Protein AF-A0A7J2XXE3-F1 (afdb_monomer_lite)

Secondary structure (DSSP, 8-state):
-HHHHHHHS-EE-TTT--EEEEEEETTEEEETTT--EEE--SSSSS-HHHHHHHHHHHT-

Foldseek 3Di:
DVLVVLQQAFPQDPVPRDSAWHDDAQQWIAGPPPGDIDGAHRRHRHDPVNVVVVVVVVVD

Sequence (60 aa):
EFILQKSKRTYKCPYCGAHAVRRMRLGVWSCKKCGKVFTGGAWEPFTAVARGAELARETS

pLDDT: mean 82.86, std 11.66, range [51.44, 95.19]

Radius of gyration: 12.13 Å; chains: 1; bounding box: 23×34×26 Å

Structure (mmCIF, N/CA/C/O backbone):
data_AF-A0A7J2XXE3-F1
#
_entry.id   AF-A0A7J2XXE3-F1
#
loop_
_atom_site.group_PDB
_atom_site.id
_atom_site.type_symbol
_atom_site.label_atom_id
_atom_site.label_alt_id
_atom_site.label_comp_id
_atom_site.label_asym_id
_atom_site.label_entity_id
_atom_site.label_seq_id
_atom_site.pdbx_PDB_ins_code
_atom_site.Cartn_x
_atom_site.Cartn_y
_atom_site.Cartn_z
_atom_site.occupancy
_atom_site.B_iso_or_equiv
_atom_site.auth_seq_id
_atom_site.auth_comp_id
_atom_site.auth_asym_id
_atom_site.auth_atom_id
_atom_site.pdbx_PDB_model_num
ATOM 1 N N . GLU A 1 1 ? 10.961 -19.575 1.438 1.00 58.44 1 GLU A N 1
ATOM 2 C CA . GLU A 1 1 ? 9.776 -19.081 2.191 1.00 58.44 1 GLU A CA 1
ATOM 3 C C . GLU A 1 1 ? 9.492 -17.554 2.153 1.00 58.44 1 GLU A C 1
ATOM 5 O O . GLU A 1 1 ? 8.472 -17.124 2.686 1.00 58.44 1 GLU A O 1
ATOM 10 N N . PHE A 1 2 ? 10.290 -16.697 1.496 1.00 70.94 2 PHE A N 1
ATOM 11 C CA . PHE A 1 2 ? 10.170 -15.220 1.601 1.00 70.94 2 PHE A CA 1
ATOM 12 C C . PHE A 1 2 ? 8.881 -14.577 1.041 1.00 70.94 2 PHE A C 1
ATOM 14 O O . PHE A 1 2 ? 8.454 -13.515 1.498 1.00 70.94 2 PHE A O 1
ATOM 21 N N . ILE A 1 3 ? 8.230 -15.213 0.066 1.00 77.69 3 ILE A N 1
ATOM 22 C CA . ILE A 1 3 ? 7.021 -14.689 -0.597 1.00 77.69 3 ILE A CA 1
ATOM 23 C C . ILE A 1 3 ? 5.816 -14.640 0.365 1.00 77.69 3 ILE A C 1
ATOM 25 O O . ILE A 1 3 ? 5.008 -13.707 0.328 1.00 77.69 3 ILE A O 1
ATOM 29 N N . LEU A 1 4 ? 5.715 -15.610 1.281 1.00 76.44 4 LEU A N 1
ATOM 30 C CA . LEU A 1 4 ? 4.621 -15.694 2.252 1.00 76.44 4 LEU A CA 1
ATOM 31 C C . LEU A 1 4 ? 4.708 -14.582 3.303 1.00 76.44 4 LEU A C 1
ATOM 33 O O . LEU A 1 4 ? 3.677 -14.029 3.691 1.00 76.44 4 LEU A O 1
ATOM 37 N N . GLN A 1 5 ? 5.920 -14.206 3.717 1.00 76.56 5 GLN A N 1
ATOM 38 C CA . GLN A 1 5 ? 6.136 -13.128 4.683 1.00 76.56 5 GLN A CA 1
ATOM 39 C C . GLN A 1 5 ? 5.672 -11.774 4.134 1.00 76.56 5 GLN A C 1
ATOM 41 O O . GLN A 1 5 ? 4.999 -11.024 4.841 1.00 76.56 5 GLN A O 1
ATOM 46 N N . LYS A 1 6 ? 5.952 -11.492 2.853 1.00 78.44 6 LYS A N 1
ATOM 47 C CA . LYS A 1 6 ? 5.455 -10.291 2.164 1.00 78.44 6 LYS A CA 1
ATOM 48 C C . LYS A 1 6 ? 3.925 -10.244 2.173 1.00 78.44 6 LYS A C 1
ATOM 50 O O . LYS A 1 6 ? 3.337 -9.266 2.618 1.00 78.44 6 LYS A O 1
ATOM 55 N N . SER A 1 7 ? 3.278 -11.355 1.824 1.00 80.25 7 SER A N 1
ATOM 56 C CA . SER A 1 7 ? 1.813 -11.422 1.733 1.00 80.25 7 SER A CA 1
ATOM 57 C C . SER A 1 7 ? 1.061 -11.192 3.052 1.00 80.25 7 S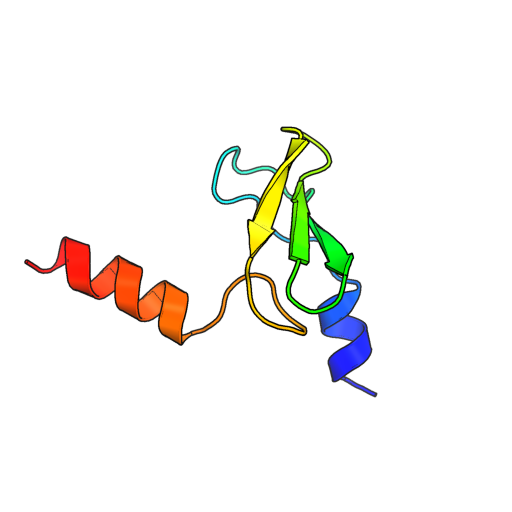ER A C 1
ATOM 59 O O . SER A 1 7 ? -0.078 -10.727 3.031 1.00 80.25 7 SER A O 1
ATOM 61 N N . LYS A 1 8 ? 1.686 -11.516 4.194 1.00 81.31 8 LYS A N 1
ATOM 62 C CA . LYS A 1 8 ? 1.097 -11.374 5.536 1.00 81.31 8 LYS A CA 1
ATOM 63 C C . LYS A 1 8 ? 1.337 -9.995 6.158 1.00 81.31 8 LYS A C 1
ATOM 65 O O . LYS A 1 8 ? 0.749 -9.689 7.195 1.00 81.31 8 LYS A O 1
ATOM 70 N N . ARG A 1 9 ? 2.194 -9.167 5.554 1.00 85.94 9 ARG A N 1
ATOM 71 C CA . ARG A 1 9 ? 2.524 -7.837 6.071 1.00 85.94 9 ARG A CA 1
ATOM 72 C C . ARG A 1 9 ? 1.329 -6.891 5.919 1.00 85.94 9 ARG A C 1
ATOM 74 O O . ARG A 1 9 ? 0.564 -6.972 4.960 1.00 85.94 9 ARG A O 1
ATOM 81 N N . THR A 1 10 ? 1.164 -5.982 6.873 1.00 88.88 10 THR A N 1
ATOM 82 C CA . THR A 1 10 ? 0.231 -4.856 6.759 1.00 88.88 10 THR A CA 1
ATOM 83 C C . THR A 1 10 ? 0.873 -3.718 5.979 1.00 88.88 10 THR A C 1
ATOM 85 O O . THR A 1 10 ? 2.018 -3.347 6.238 1.00 88.88 10 THR A O 1
ATOM 88 N N . TYR A 1 11 ? 0.120 -3.143 5.043 1.00 90.69 11 TYR A N 1
ATOM 89 C CA . TYR A 1 11 ? 0.599 -2.078 4.162 1.00 90.69 11 TYR A CA 1
ATOM 90 C C . TYR A 1 11 ? -0.121 -0.754 4.415 1.00 90.69 11 TYR A C 1
ATOM 92 O O . TYR A 1 11 ? -1.210 -0.710 5.004 1.00 90.69 11 TYR A O 1
ATOM 100 N N . LYS A 1 12 ? 0.507 0.335 3.962 1.00 92.19 12 LYS A N 1
ATOM 101 C CA . LYS A 1 12 ? -0.062 1.682 4.016 1.00 92.19 12 LYS A CA 1
ATOM 102 C C . LYS A 1 12 ? -1.185 1.795 2.993 1.00 92.19 12 LYS A C 1
ATOM 104 O O . LYS A 1 12 ? -1.021 1.402 1.843 1.00 92.19 12 LYS A O 1
ATOM 109 N N . CYS A 1 13 ? -2.331 2.308 3.420 1.00 92.12 13 CYS A N 1
ATOM 110 C CA . CYS A 1 13 ? -3.452 2.583 2.536 1.00 92.12 13 CYS A CA 1
ATOM 111 C C . CYS A 1 13 ? -3.152 3.833 1.702 1.00 92.12 13 CYS A C 1
ATOM 113 O O . CYS A 1 13 ? -2.845 4.866 2.300 1.00 92.12 13 CYS A O 1
ATOM 115 N N . PRO A 1 14 ? -3.295 3.786 0.366 1.00 87.44 14 PRO A N 1
ATOM 116 C CA . PRO A 1 14 ? -3.054 4.956 -0.474 1.00 87.44 14 PRO A CA 1
ATOM 117 C C . PRO A 1 14 ? -4.188 5.984 -0.338 1.00 87.44 14 PRO A C 1
ATOM 119 O O . PRO A 1 14 ? -4.002 7.156 -0.615 1.00 87.44 14 PRO A O 1
ATOM 122 N N . TYR A 1 15 ? -5.360 5.560 0.146 1.00 88.56 15 TYR A N 1
ATOM 123 C CA . TYR A 1 15 ? -6.540 6.418 0.239 1.00 88.56 15 TYR A CA 1
ATOM 124 C C . TYR A 1 15 ? -6.699 7.134 1.579 1.00 88.56 15 TYR A C 1
ATOM 126 O O . TYR A 1 15 ? -7.253 8.222 1.617 1.00 88.56 15 TYR A O 1
ATOM 134 N N . CYS A 1 16 ? -6.300 6.505 2.689 1.00 91.88 16 CYS A N 1
ATOM 135 C CA . CYS A 1 16 ? -6.467 7.080 4.031 1.00 91.88 16 CYS A CA 1
ATOM 136 C C . CYS A 1 16 ? -5.162 7.168 4.830 1.00 91.88 16 CYS A C 1
ATOM 138 O O . CYS A 1 16 ? -5.185 7.539 5.998 1.00 91.88 16 CYS A O 1
ATOM 140 N N . GLY A 1 17 ? -4.031 6.748 4.255 1.00 89.31 17 GLY A N 1
ATOM 141 C CA . GLY A 1 17 ? -2.717 6.796 4.902 1.00 89.31 17 GLY A CA 1
ATOM 142 C C . GLY A 1 17 ? -2.489 5.783 6.031 1.00 89.31 17 GLY A C 1
ATOM 143 O O . GLY A 1 17 ? -1.352 5.619 6.467 1.00 89.31 17 GLY A O 1
ATOM 144 N N . ALA A 1 18 ? -3.518 5.065 6.493 1.00 92.81 18 ALA A N 1
ATOM 145 C CA . ALA A 1 18 ? -3.398 4.123 7.606 1.00 92.81 18 ALA A CA 1
ATOM 146 C C . ALA A 1 18 ? -2.660 2.823 7.225 1.00 92.81 18 ALA A C 1
ATOM 148 O O . ALA A 1 18 ? -2.911 2.242 6.168 1.00 92.81 18 ALA A O 1
ATOM 149 N N . HIS A 1 19 ? -1.828 2.292 8.129 1.00 92.25 19 HIS A N 1
ATOM 150 C CA . HIS A 1 19 ? -1.197 0.965 8.012 1.00 92.25 19 HIS A CA 1
ATOM 151 C C . HIS A 1 19 ? -2.178 -0.175 8.340 1.00 92.25 19 HIS A C 1
ATOM 153 O O . HIS A 1 19 ? -2.040 -0.884 9.335 1.00 92.25 19 HIS A O 1
ATOM 159 N N . ALA A 1 20 ? -3.216 -0.327 7.518 1.00 93.88 20 ALA A N 1
ATOM 160 C CA . ALA A 1 20 ? -4.315 -1.263 7.765 1.00 93.88 20 ALA A CA 1
ATOM 161 C C . ALA A 1 20 ? -4.734 -2.074 6.528 1.00 93.88 20 ALA A C 1
ATOM 163 O O . ALA A 1 20 ? -5.787 -2.717 6.549 1.00 93.88 20 ALA A O 1
ATOM 164 N N . VAL A 1 21 ? -3.945 -2.039 5.450 1.00 93.81 21 VAL A N 1
ATOM 165 C CA . VAL A 1 21 ? -4.201 -2.840 4.246 1.00 93.81 21 VAL A CA 1
ATOM 166 C C . VAL A 1 21 ? -3.769 -4.281 4.482 1.00 93.81 21 VAL A C 1
ATOM 168 O O . VAL A 1 21 ? -2.647 -4.529 4.929 1.00 93.81 21 VAL A O 1
ATOM 171 N N . ARG A 1 22 ? -4.656 -5.225 4.166 1.00 92.12 22 ARG A N 1
ATOM 172 C CA . ARG A 1 22 ? -4.419 -6.668 4.244 1.00 92.12 22 ARG A CA 1
ATOM 173 C C . ARG A 1 22 ? -4.845 -7.350 2.948 1.00 92.12 22 ARG A C 1
ATOM 175 O O . ARG A 1 22 ? -5.726 -6.864 2.240 1.00 92.12 22 ARG A O 1
ATOM 182 N N . ARG A 1 23 ? -4.212 -8.482 2.646 1.00 91.44 23 ARG A N 1
ATOM 183 C CA . ARG A 1 23 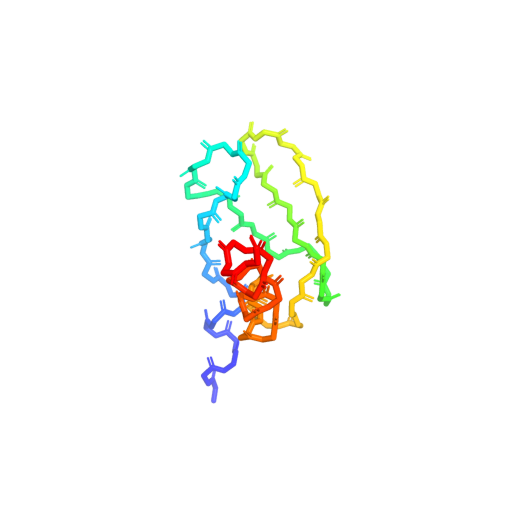? -4.570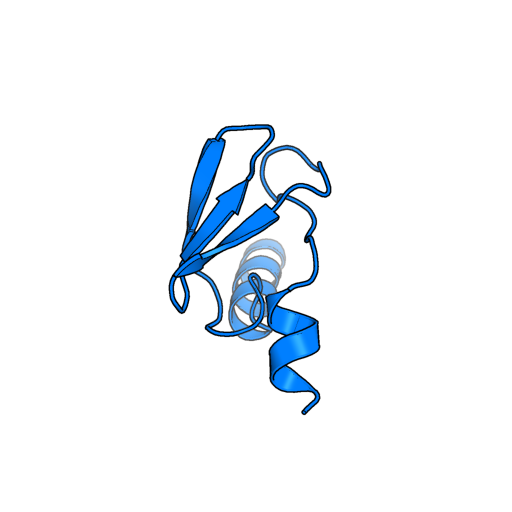 -9.307 1.493 1.00 91.44 23 ARG A CA 1
ATOM 184 C C . ARG A 1 23 ? -5.877 -10.044 1.767 1.00 91.44 23 ARG A C 1
ATOM 186 O O . ARG A 1 23 ? -6.031 -10.647 2.825 1.00 91.44 23 ARG A O 1
ATOM 193 N N . MET A 1 24 ? -6.787 -10.014 0.800 1.00 90.31 24 MET A N 1
ATOM 194 C CA . MET A 1 24 ? -8.085 -10.688 0.878 1.00 90.31 24 MET A CA 1
ATOM 195 C C . MET A 1 24 ? -8.117 -11.930 -0.025 1.00 90.31 24 MET A C 1
ATOM 197 O O . MET A 1 24 ? -8.495 -13.014 0.409 1.00 90.31 24 MET A O 1
ATOM 201 N N . ARG A 1 25 ? -7.640 -11.796 -1.269 1.00 89.38 25 ARG A N 1
ATOM 202 C CA . ARG A 1 25 ? -7.422 -12.888 -2.240 1.00 89.38 25 ARG A CA 1
ATOM 203 C C . ARG A 1 25 ? -6.093 -12.648 -2.967 1.00 89.38 25 ARG A C 1
ATOM 205 O O . ARG A 1 25 ? -5.400 -11.675 -2.686 1.00 89.38 25 ARG A O 1
ATOM 212 N N . LEU A 1 26 ? -5.687 -13.536 -3.875 1.00 89.56 26 LEU A N 1
ATOM 213 C CA . LEU A 1 26 ? -4.573 -13.248 -4.792 1.00 89.56 26 LEU A CA 1
ATOM 214 C C . LEU A 1 26 ? -4.876 -11.958 -5.569 1.00 89.56 26 LEU A C 1
ATOM 216 O O . LEU A 1 26 ? -5.92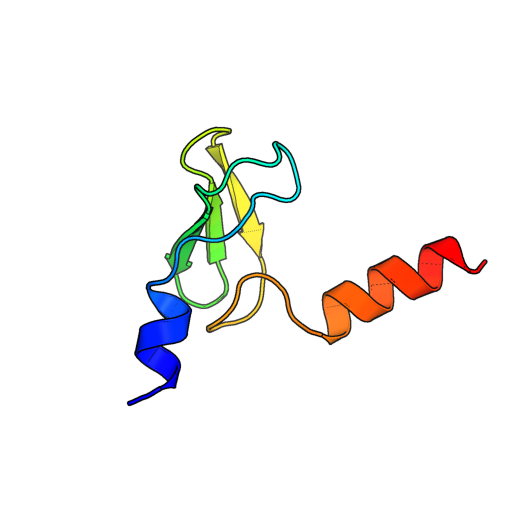6 -11.862 -6.191 1.00 89.56 26 LEU A O 1
ATOM 220 N N . GLY A 1 27 ? -3.994 -10.961 -5.479 1.00 89.12 27 GLY A N 1
ATOM 221 C CA . GLY A 1 27 ? -4.147 -9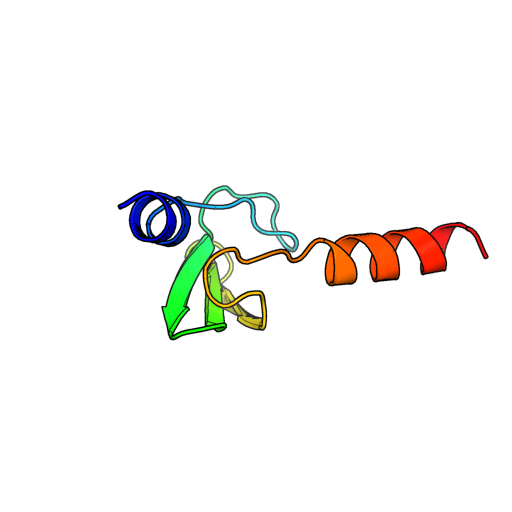.691 -6.200 1.00 89.12 27 GLY A CA 1
ATOM 222 C C . GLY A 1 27 ? -5.228 -8.745 -5.663 1.00 89.12 27 GLY A C 1
ATOM 223 O O . GLY A 1 27 ? -5.355 -7.641 -6.180 1.00 89.12 27 GLY A O 1
ATOM 224 N N . VAL A 1 28 ? -5.979 -9.123 -4.620 1.00 92.31 28 VAL A N 1
ATOM 225 C CA . VAL A 1 28 ? -7.051 -8.292 -4.041 1.00 92.31 28 VAL A CA 1
ATOM 226 C C . VAL A 1 28 ? -6.704 -7.900 -2.613 1.00 92.31 28 VAL A C 1
ATOM 228 O O . VAL A 1 28 ? -6.462 -8.759 -1.756 1.00 92.31 28 VAL A O 1
ATOM 231 N N . TRP A 1 29 ? -6.734 -6.596 -2.351 1.00 92.88 29 TRP A N 1
ATOM 232 C CA . TRP A 1 29 ? -6.315 -5.982 -1.097 1.00 92.88 29 TRP A CA 1
ATOM 233 C C . TRP A 1 29 ? -7.431 -5.121 -0.521 1.00 92.88 29 TRP A C 1
ATOM 235 O O . TRP A 1 29 ? -8.142 -4.444 -1.258 1.00 92.88 29 TRP A O 1
ATOM 245 N N . SER A 1 30 ? -7.591 -5.141 0.802 1.00 94.81 30 SER A N 1
ATOM 246 C CA . SER A 1 30 ? -8.615 -4.358 1.493 1.00 94.81 30 SER A CA 1
ATOM 247 C C . SER A 1 30 ? -8.045 -3.608 2.691 1.00 94.81 30 SER A C 1
ATOM 249 O O . SER A 1 30 ? -7.225 -4.124 3.457 1.00 94.81 30 SER A O 1
ATOM 251 N N . CYS A 1 31 ? -8.468 -2.355 2.860 1.00 95.19 31 CYS A N 1
ATOM 252 C CA . CYS A 1 31 ? -8.125 -1.552 4.025 1.00 95.19 31 CYS A CA 1
ATOM 253 C C . CYS A 1 31 ? -9.165 -1.749 5.129 1.00 95.19 31 CYS A C 1
ATOM 255 O O . CYS A 1 31 ? -10.321 -1.368 4.965 1.00 95.19 31 CYS A O 1
ATOM 257 N N . LYS A 1 32 ? -8.751 -2.244 6.302 1.00 93.75 32 LYS A N 1
ATOM 258 C CA . LYS A 1 32 ? -9.672 -2.390 7.444 1.00 93.75 32 LYS A CA 1
ATOM 259 C C . LYS A 1 32 ? -10.136 -1.064 8.061 1.00 93.75 32 LYS A C 1
ATOM 261 O O . LYS A 1 32 ? -11.081 -1.076 8.835 1.00 93.75 32 LYS A O 1
ATOM 266 N N . LYS A 1 33 ? -9.463 0.058 7.776 1.00 93.00 33 LYS A N 1
ATOM 267 C CA . LYS A 1 33 ? -9.807 1.372 8.350 1.00 93.00 33 LYS A CA 1
ATOM 268 C C . LYS A 1 33 ? -10.843 2.127 7.522 1.00 93.00 33 LYS A C 1
ATOM 270 O O . LYS A 1 33 ? -11.820 2.589 8.087 1.00 93.00 33 LYS A O 1
ATOM 275 N N . CYS A 1 34 ? -10.634 2.253 6.211 1.00 94.69 34 CYS A N 1
ATOM 276 C CA . CYS A 1 34 ? -11.560 2.976 5.330 1.00 94.69 34 CYS A CA 1
ATOM 277 C C . CYS A 1 34 ? -12.466 2.062 4.490 1.00 94.69 34 CYS A C 1
ATOM 279 O O . CYS A 1 34 ? -13.262 2.563 3.708 1.00 94.69 34 CYS A O 1
ATOM 281 N N . GLY A 1 35 ? -12.314 0.737 4.584 1.00 93.31 35 GLY A N 1
ATOM 282 C CA . GLY A 1 35 ? -13.149 -0.236 3.869 1.00 93.31 35 GLY A CA 1
ATOM 283 C C . GLY A 1 35 ? -12.859 -0.379 2.373 1.00 93.31 35 GLY A C 1
ATOM 284 O O . GLY A 1 35 ? -13.425 -1.259 1.732 1.00 93.31 35 GLY A O 1
ATOM 285 N N . LYS A 1 36 ? -11.963 0.433 1.797 1.00 93.38 36 LYS A N 1
ATOM 286 C CA . LYS A 1 36 ? -11.653 0.364 0.363 1.00 93.38 36 LYS A CA 1
ATOM 287 C C . LYS A 1 36 ? -10.984 -0.956 -0.015 1.00 93.38 36 LYS A C 1
ATOM 289 O O . LYS A 1 36 ? -10.023 -1.383 0.633 1.00 93.38 36 LYS A O 1
ATOM 294 N N . VAL A 1 37 ? -11.473 -1.542 -1.105 1.00 93.62 37 VAL A N 1
ATOM 295 C CA . VAL A 1 37 ? -10.937 -2.742 -1.752 1.00 93.62 37 VAL A CA 1
ATOM 296 C C . VAL A 1 37 ? -10.348 -2.339 -3.097 1.00 93.62 37 VAL A C 1
ATOM 298 O O . VAL A 1 37 ? -10.958 -1.562 -3.825 1.00 93.62 37 VAL A O 1
ATOM 301 N N . PHE A 1 38 ? -9.158 -2.837 -3.415 1.00 90.88 38 PHE A N 1
ATOM 302 C CA . PHE A 1 38 ? -8.461 -2.512 -4.655 1.00 90.88 38 PHE A CA 1
ATOM 303 C C . PHE A 1 38 ? -7.615 -3.684 -5.155 1.00 90.88 38 PHE A C 1
ATOM 305 O O . PHE A 1 38 ? -7.252 -4.596 -4.404 1.00 90.88 38 PHE A O 1
ATOM 312 N N . THR A 1 39 ? -7.315 -3.653 -6.451 1.00 90.50 39 THR A N 1
ATOM 313 C CA . THR A 1 39 ? -6.468 -4.637 -7.124 1.00 90.50 39 THR A CA 1
ATOM 314 C C . THR A 1 39 ? -5.007 -4.210 -7.077 1.00 90.50 39 THR A C 1
ATOM 316 O O . THR A 1 39 ? -4.690 -3.035 -7.243 1.00 90.50 39 THR A O 1
ATOM 319 N N . GLY A 1 40 ? -4.114 -5.170 -6.869 1.00 88.88 40 GLY A N 1
ATOM 320 C CA . GLY A 1 40 ? -2.677 -4.951 -6.769 1.00 88.88 40 GLY A CA 1
ATOM 321 C C . GLY A 1 40 ? -1.893 -6.194 -7.169 1.00 88.88 40 GLY A C 1
ATOM 322 O O . GLY A 1 40 ? -2.426 -7.119 -7.783 1.00 88.88 40 GLY A O 1
ATOM 323 N N . GLY A 1 41 ? -0.618 -6.253 -6.794 1.00 88.44 41 GLY A N 1
ATOM 324 C CA . GLY A 1 41 ? 0.197 -7.440 -7.037 1.00 88.44 41 GLY A CA 1
ATOM 325 C C . GLY A 1 41 ? -0.297 -8.663 -6.254 1.00 88.44 41 GLY A C 1
ATOM 326 O O . GLY A 1 41 ? -0.965 -8.553 -5.222 1.00 88.44 41 GLY A O 1
ATOM 327 N N . ALA A 1 42 ? 0.067 -9.858 -6.727 1.00 86.62 42 ALA A N 1
ATOM 328 C CA . ALA A 1 42 ? -0.331 -11.124 -6.103 1.00 86.62 42 ALA A CA 1
ATOM 329 C C . ALA A 1 42 ? 0.168 -11.267 -4.650 1.00 86.62 42 ALA A C 1
ATOM 331 O O . ALA A 1 42 ? -0.518 -11.846 -3.800 1.00 86.62 42 ALA A O 1
ATOM 332 N N . TRP A 1 43 ? 1.352 -10.719 -4.364 1.00 86.31 43 TRP A N 1
ATOM 333 C CA . TRP A 1 43 ? 2.052 -10.863 -3.081 1.00 86.31 43 TRP A CA 1
ATOM 334 C C . TRP A 1 43 ? 2.334 -9.534 -2.377 1.00 86.31 43 TRP A C 1
ATOM 336 O O . TRP A 1 43 ? 2.553 -9.533 -1.170 1.00 86.31 43 TRP A O 1
ATOM 346 N N . GLU A 1 44 ? 2.273 -8.418 -3.105 1.00 87.69 44 GLU A N 1
ATOM 347 C CA . GLU A 1 44 ? 2.445 -7.058 -2.587 1.00 87.69 44 GLU A CA 1
ATOM 348 C C . GLU A 1 44 ? 1.355 -6.158 -3.199 1.00 87.69 44 GLU A C 1
ATOM 350 O O . GLU A 1 44 ? 1.109 -6.267 -4.401 1.00 87.69 44 GLU A O 1
ATOM 355 N N . PRO A 1 45 ? 0.701 -5.267 -2.431 1.00 84.88 45 PRO A N 1
ATOM 356 C CA . PRO A 1 45 ? -0.406 -4.445 -2.931 1.00 84.88 45 PRO A CA 1
ATOM 357 C C . PRO A 1 45 ? 0.015 -3.454 -4.011 1.00 84.88 45 PRO A C 1
ATOM 359 O O . PRO A 1 45 ? -0.795 -3.106 -4.862 1.00 84.88 45 PRO A O 1
ATOM 362 N N . PHE A 1 46 ? 1.280 -3.036 -4.011 1.00 84.31 46 PHE A N 1
ATOM 363 C CA . PHE A 1 46 ? 1.813 -2.065 -4.958 1.00 84.31 46 PHE A CA 1
ATOM 364 C C . PHE A 1 46 ? 2.928 -2.702 -5.775 1.00 84.31 46 PHE A C 1
ATOM 366 O O . PHE A 1 46 ? 3.988 -3.038 -5.238 1.00 84.31 46 PHE A O 1
ATOM 373 N N . THR A 1 47 ? 2.701 -2.848 -7.076 1.00 81.19 47 THR A N 1
ATOM 374 C CA . THR A 1 47 ? 3.731 -3.298 -8.015 1.00 81.19 47 THR A CA 1
ATOM 375 C C . THR A 1 47 ? 4.607 -2.121 -8.444 1.00 81.19 47 THR A C 1
ATOM 377 O O . THR A 1 47 ? 4.173 -0.968 -8.432 1.00 81.19 47 THR A O 1
ATOM 380 N N . ALA A 1 48 ? 5.855 -2.400 -8.831 1.00 73.50 48 ALA A N 1
ATOM 381 C CA . ALA A 1 48 ? 6.759 -1.377 -9.361 1.00 73.50 48 ALA A CA 1
ATOM 382 C C . ALA A 1 48 ? 6.179 -0.691 -10.611 1.00 73.50 48 ALA A C 1
ATOM 384 O O . ALA A 1 48 ? 6.314 0.517 -10.758 1.00 73.50 48 ALA A O 1
ATOM 385 N N . VAL A 1 49 ? 5.455 -1.443 -11.447 1.00 72.00 49 VAL A N 1
ATOM 386 C CA . VAL A 1 49 ? 4.752 -0.920 -12.629 1.00 72.00 49 VAL A CA 1
ATOM 387 C C . VAL A 1 49 ? 3.657 0.074 -12.241 1.00 72.00 49 VAL A C 1
ATOM 389 O O . VAL A 1 49 ? 3.583 1.143 -12.833 1.00 72.00 49 VAL A O 1
ATOM 392 N N . ALA A 1 50 ? 2.844 -0.231 -11.222 1.00 69.88 50 ALA A N 1
ATOM 393 C CA . ALA A 1 50 ? 1.811 0.694 -10.754 1.00 69.88 50 ALA A CA 1
ATOM 394 C C . ALA A 1 50 ? 2.419 2.006 -10.232 1.00 69.88 50 ALA A C 1
ATOM 396 O O . ALA A 1 50 ? 1.916 3.076 -10.551 1.00 69.88 50 ALA A O 1
ATOM 397 N N . ARG A 1 51 ? 3.545 1.928 -9.504 1.00 68.88 51 ARG A N 1
ATOM 398 C CA . ARG A 1 51 ? 4.284 3.123 -9.062 1.00 68.88 51 ARG A CA 1
ATOM 399 C C . ARG A 1 51 ? 4.875 3.911 -10.232 1.00 68.88 51 ARG A C 1
ATOM 401 O O . ARG A 1 51 ? 4.786 5.129 -10.239 1.00 68.88 51 ARG A O 1
ATOM 408 N N . GLY A 1 52 ? 5.441 3.230 -11.228 1.00 67.25 52 GLY A N 1
ATOM 409 C CA . GLY A 1 52 ? 5.967 3.882 -12.430 1.00 67.25 52 GLY A CA 1
ATOM 410 C C . GLY A 1 52 ? 4.880 4.583 -13.248 1.00 67.25 52 GLY A C 1
ATOM 411 O O . GLY A 1 52 ? 5.104 5.678 -13.747 1.00 67.25 52 GLY A O 1
ATOM 412 N N . ALA A 1 53 ? 3.685 3.992 -13.335 1.00 65.94 53 ALA A N 1
ATOM 413 C CA . ALA A 1 53 ? 2.542 4.580 -14.031 1.00 65.94 53 ALA A CA 1
ATOM 414 C C . ALA A 1 53 ? 1.908 5.772 -13.289 1.00 65.94 53 ALA A C 1
ATOM 416 O O . ALA A 1 53 ? 1.211 6.569 -13.915 1.00 65.94 53 ALA A O 1
ATOM 417 N N . GLU A 1 54 ? 2.090 5.876 -11.971 1.00 64.94 54 GLU A N 1
ATOM 418 C CA . GLU A 1 54 ? 1.723 7.067 -11.193 1.00 64.94 54 GLU A CA 1
ATOM 419 C C . GLU A 1 54 ? 2.739 8.185 -11.456 1.00 64.94 54 GLU A C 1
ATOM 421 O O . GLU A 1 54 ? 2.359 9.258 -11.911 1.00 64.94 54 GLU A O 1
ATOM 426 N N . LEU A 1 55 ? 4.036 7.874 -11.339 1.00 64.06 55 LEU A N 1
ATOM 427 C CA . LEU A 1 55 ? 5.120 8.837 -11.552 1.00 64.06 55 LEU A CA 1
ATOM 428 C C . LEU A 1 55 ? 5.134 9.424 -12.975 1.00 64.06 55 LEU A C 1
ATOM 430 O O . LEU A 1 55 ? 5.324 10.621 -13.151 1.00 64.06 55 LEU A O 1
ATOM 434 N N . ALA A 1 56 ? 4.890 8.590 -13.992 1.00 65.06 56 ALA A N 1
ATOM 435 C CA . ALA A 1 56 ? 4.854 9.020 -15.391 1.00 65.06 56 ALA A CA 1
ATOM 436 C C . ALA A 1 56 ? 3.709 10.001 -15.706 1.00 65.06 56 ALA A C 1
ATOM 438 O O . ALA A 1 56 ? 3.770 10.691 -16.720 1.00 65.06 56 ALA A O 1
ATOM 439 N N . ARG A 1 57 ? 2.663 10.062 -14.868 1.00 61.03 57 ARG A N 1
ATOM 440 C CA . ARG A 1 57 ? 1.560 11.024 -15.024 1.00 61.03 57 ARG A CA 1
ATOM 441 C C . ARG A 1 57 ? 1.886 12.397 -14.444 1.00 61.03 57 ARG A C 1
ATOM 443 O O . ARG A 1 57 ? 1.326 13.374 -14.916 1.00 61.03 57 ARG A O 1
ATOM 450 N N . GLU A 1 58 ? 2.756 12.467 -13.441 1.00 59.56 58 GLU A N 1
ATOM 451 C CA . GLU A 1 58 ? 3.161 13.729 -12.803 1.00 59.56 58 GLU A CA 1
ATOM 452 C C . GLU A 1 58 ? 4.297 14.443 -13.537 1.00 59.56 58 GLU A C 1
ATOM 454 O O . GLU A 1 58 ? 4.472 15.644 -13.371 1.00 59.56 58 GLU A O 1
ATOM 459 N N . THR A 1 59 ? 5.058 13.732 -14.368 1.00 59.72 59 THR A N 1
ATOM 460 C CA . THR A 1 59 ? 6.119 14.318 -15.201 1.00 59.72 59 THR A CA 1
ATOM 461 C C . THR A 1 59 ? 5.632 14.807 -16.569 1.00 59.72 59 THR A C 1
ATOM 463 O O . THR A 1 59 ? 6.464 15.028 -17.449 1.00 59.72 59 THR A O 1
ATOM 466 N N . SER A 1 60 ? 4.316 14.926 -16.773 1.00 51.44 60 SER A N 1
ATOM 467 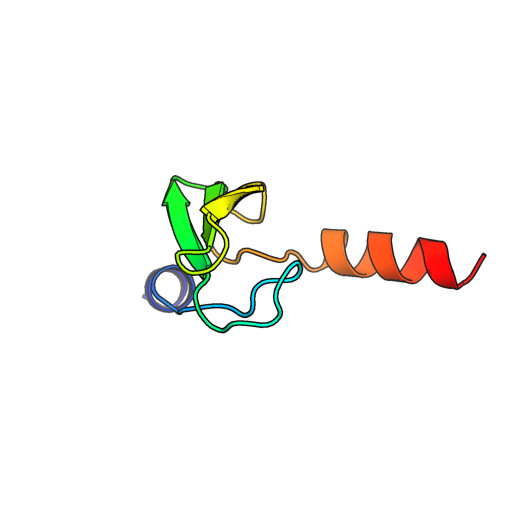C CA . SER A 1 60 ? 3.715 15.391 -18.028 1.00 51.44 60 SER A CA 1
ATOM 468 C C . SER A 1 60 ? 3.104 16.778 -17.915 1.00 51.44 60 SER A C 1
ATOM 470 O O . SER A 1 60 ? 2.653 17.153 -16.813 1.00 51.44 60 SER A O 1
#